Protein AF-A0A6C0JPP8-F1 (afdb_monomer)

Mean predicted aligned error: 4.93 Å

Solvent-accessible surface area (backbone atoms only — not comparable to full-atom values): 7998 Å² total; per-residue (Å²): 144,89,70,70,62,71,54,50,35,52,50,48,32,53,46,67,64,41,48,58,80,72,45,67,68,82,87,65,92,46,64,72,55,42,54,50,51,46,54,52,45,51,52,52,47,50,53,52,49,54,51,61,73,63,51,39,78,48,69,90,47,45,71,61,54,51,53,49,19,62,74,48,73,36,46,66,48,43,58,71,20,70,42,26,32,29,74,26,74,97,39,56,31,64,38,89,74,62,81,50,71,39,41,57,44,45,44,42,57,53,52,54,50,48,53,46,39,53,53,42,48,48,56,47,52,52,50,49,50,54,52,52,52,53,53,51,51,52,57,60,74,75,108

Foldseek 3Di:
DPPPPLVLLVLVLVCQQCVCVQQVDDADLDPVVLVVNLVSLVV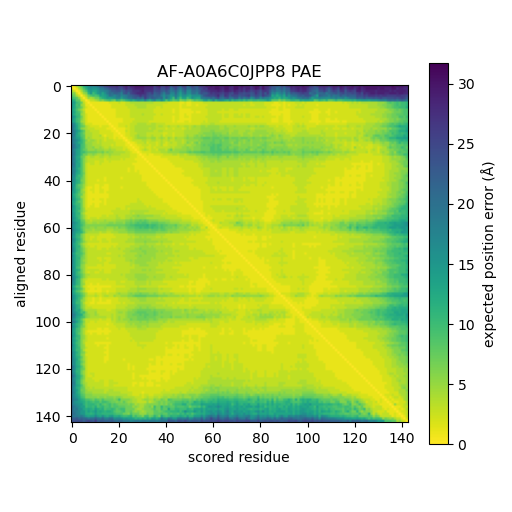VLVSLVVQLVQWDAPVVCCVVVCVVCVVLVNNVLCVVLNNTKGFSDPGWHAGPNRPDIDRIGRSSVSVVSNVSSVVRSVVSVVSSVVSVVVVVVVVVVVD

Sequence (143 aa):
MYQLGFDLQNDASKIFNDKDKYINIPISDSISQLEYDLKFLNKVYNILFDIYMDLIYYGKHKSYYDNFAVTYNETELLIDSGYVLFDLDDLYVSTIDGKAKRNWLYDSEIISMKDSVVKQKNKIKDRINEINVKVGISIALLR

Secondary structure (DSSP, 8-state):
---SHHHHHHHHHHHHHSHHHHH-----S-HHHHHHHHHHHHHHHHHHHHHHHT-EE-TTSHHHHHHHHHHTT-HHHHHHTTTEEEE-TT--EE-TTSS-EESEEEHHHHHHHHHHHHHHHHHHHHHHHHHHHHHHHHHHHT-

pLDDT: mean 92.07, std 11.37, range [32.38, 98.06]

Organism: NCBI:txid1070528

Nearest PDB structures (foldseek):
  3t6g-assembly2_D  TM=2.868E-01  e=1.551E+00  Homo sapiens
  8ccr-assembly1_A  TM=2.872E-01  e=7.686E+00  Escherichia coli

Structure (mmCIF, N/CA/C/O backbone):
data_AF-A0A6C0JPP8-F1
#
_entry.id   AF-A0A6C0JPP8-F1
#
loop_
_atom_site.group_PDB
_atom_site.id
_atom_site.type_symbol
_atom_site.label_atom_id
_atom_site.label_alt_id
_atom_site.label_comp_id
_atom_site.label_asym_id
_atom_site.label_entity_id
_atom_site.label_seq_id
_atom_site.pdbx_PDB_ins_code
_atom_site.Cartn_x
_atom_site.Cartn_y
_atom_site.Cartn_z
_atom_site.occupancy
_atom_site.B_iso_or_equiv
_atom_site.auth_seq_id
_atom_site.auth_comp_id
_atom_site.auth_asym_id
_atom_site.auth_atom_id
_atom_site.pdbx_PDB_model_num
ATOM 1 N N . MET A 1 1 ? 14.212 24.449 4.849 1.00 40.75 1 MET A N 1
ATOM 2 C CA . MET A 1 1 ? 13.283 24.231 3.721 1.00 40.75 1 MET A CA 1
ATOM 3 C C . MET A 1 1 ? 14.032 23.419 2.669 1.00 40.75 1 MET A C 1
ATOM 5 O O . MET A 1 1 ? 14.715 24.030 1.874 1.00 40.75 1 MET A O 1
ATOM 9 N N . TYR A 1 2 ? 14.036 22.084 2.816 1.00 32.38 2 TYR A N 1
ATOM 10 C CA . TYR A 1 2 ? 14.477 21.007 1.889 1.00 32.38 2 TYR A CA 1
ATOM 11 C C . TYR A 1 2 ? 14.456 19.685 2.693 1.00 32.38 2 TYR A C 1
ATOM 13 O O . TYR A 1 2 ? 15.488 19.076 2.945 1.00 32.38 2 TYR A O 1
ATOM 21 N N . GLN A 1 3 ? 13.295 19.314 3.243 1.00 36.53 3 GLN A N 1
ATOM 22 C CA . GLN A 1 3 ? 13.189 18.141 4.132 1.00 36.53 3 GLN A CA 1
ATOM 23 C C . GLN A 1 3 ? 11.906 17.323 3.913 1.00 36.53 3 GLN A C 1
ATOM 25 O O . GLN A 1 3 ? 11.648 16.403 4.663 1.00 36.53 3 GLN A O 1
ATOM 30 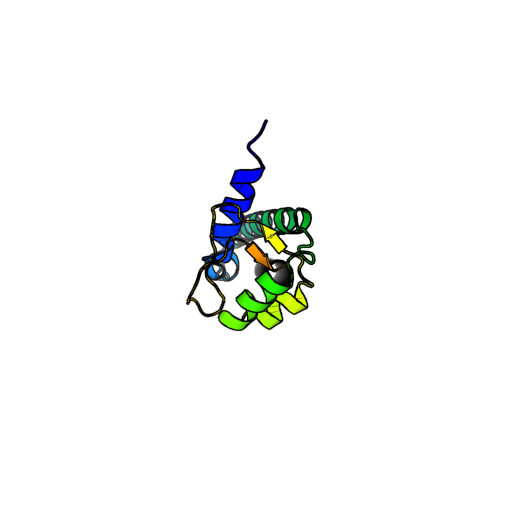N N . LEU A 1 4 ? 11.108 17.655 2.890 1.00 45.34 4 LEU A N 1
ATOM 31 C CA . LEU A 1 4 ? 9.860 16.947 2.568 1.00 45.34 4 LEU A CA 1
ATOM 32 C C . LEU A 1 4 ? 10.067 15.778 1.589 1.00 45.34 4 LEU A C 1
ATOM 34 O O . LEU A 1 4 ? 9.325 14.812 1.672 1.00 45.34 4 LEU A O 1
ATOM 38 N N . GLY A 1 5 ? 11.080 15.847 0.712 1.00 46.91 5 GLY A N 1
ATOM 39 C CA . GLY A 1 5 ? 11.391 14.781 -0.252 1.00 46.91 5 GLY A CA 1
ATOM 40 C C . GLY A 1 5 ? 11.856 13.508 0.452 1.00 46.91 5 GLY A C 1
ATOM 41 O O . GLY A 1 5 ? 11.096 12.563 0.547 1.00 46.91 5 GLY A O 1
ATOM 42 N N . PHE A 1 6 ? 13.039 13.527 1.077 1.00 58.84 6 PHE A N 1
ATOM 43 C CA . PHE A 1 6 ? 13.656 12.342 1.700 1.00 58.84 6 PHE A CA 1
ATOM 44 C C . PHE A 1 6 ? 12.737 11.543 2.648 1.00 58.84 6 PHE A C 1
ATOM 46 O O . PHE A 1 6 ? 12.860 10.321 2.743 1.00 58.84 6 PHE A O 1
ATOM 53 N N . ASP A 1 7 ? 11.805 12.207 3.334 1.00 84.38 7 ASP A N 1
ATOM 54 C CA . ASP A 1 7 ? 10.847 11.537 4.214 1.00 84.38 7 ASP A CA 1
ATOM 55 C C . ASP A 1 7 ? 9.814 10.706 3.427 1.00 84.38 7 ASP A C 1
ATOM 57 O O . ASP A 1 7 ? 9.481 9.599 3.855 1.00 84.38 7 ASP A O 1
ATOM 61 N N . LEU A 1 8 ? 9.370 11.171 2.251 1.00 93.62 8 LEU A N 1
ATOM 62 C CA . LEU A 1 8 ? 8.374 10.486 1.426 1.00 93.62 8 LEU A CA 1
ATOM 63 C C . LEU A 1 8 ? 8.939 9.223 0.768 1.00 93.62 8 LEU A C 1
ATOM 65 O O . LEU A 1 8 ? 8.335 8.159 0.906 1.00 93.62 8 LEU A O 1
ATOM 69 N N . GLN A 1 9 ? 10.110 9.290 0.119 1.00 95.50 9 GLN A N 1
ATOM 70 C CA . GLN A 1 9 ? 10.749 8.094 -0.458 1.00 95.50 9 GLN A CA 1
ATOM 71 C C . GLN A 1 9 ? 11.099 7.059 0.625 1.00 95.50 9 GLN A C 1
ATOM 73 O O . GLN A 1 9 ? 10.932 5.853 0.419 1.00 95.50 9 GLN A O 1
ATOM 78 N N . ASN A 1 10 ? 11.532 7.508 1.809 1.00 94.94 10 ASN A N 1
ATOM 79 C CA . ASN A 1 10 ? 11.825 6.631 2.945 1.00 94.94 10 ASN A CA 1
ATOM 80 C C . ASN A 1 10 ? 10.574 5.928 3.475 1.00 94.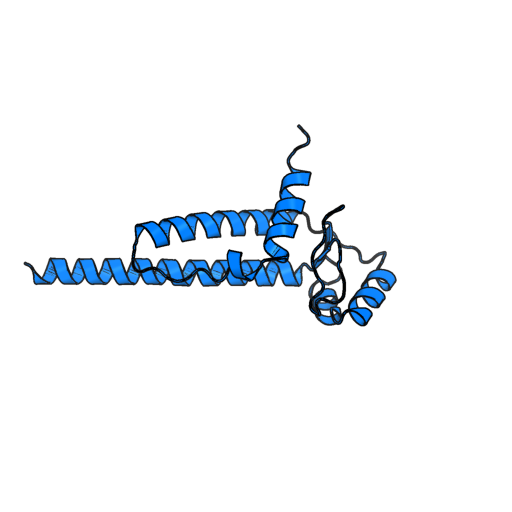94 10 ASN A C 1
ATOM 82 O O . ASN A 1 10 ? 10.591 4.717 3.711 1.00 94.94 10 ASN A O 1
ATOM 86 N N . ASP A 1 11 ? 9.478 6.662 3.651 1.00 94.75 11 ASP A N 1
ATOM 87 C CA . ASP A 1 11 ? 8.218 6.076 4.094 1.00 94.75 11 ASP A CA 1
ATOM 88 C C . ASP A 1 11 ? 7.619 5.150 3.027 1.00 94.75 11 ASP A C 1
ATOM 90 O O . ASP A 1 11 ? 7.171 4.051 3.367 1.00 94.75 11 ASP A O 1
ATOM 94 N N . ALA A 1 12 ? 7.716 5.510 1.744 1.00 96.00 12 ALA A N 1
ATOM 95 C CA . ALA A 1 12 ? 7.346 4.646 0.627 1.00 96.00 12 ALA A CA 1
ATOM 96 C C . ALA A 1 12 ? 8.139 3.329 0.652 1.00 96.00 12 ALA A C 1
ATOM 98 O O . ALA A 1 12 ? 7.551 2.248 0.680 1.00 96.00 12 ALA A O 1
ATOM 99 N N . SER A 1 13 ? 9.472 3.389 0.732 1.00 95.81 13 SER A N 1
ATOM 100 C CA . SER A 1 13 ? 10.314 2.187 0.764 1.00 95.81 13 SER A CA 1
ATOM 101 C C . SER A 1 13 ? 9.979 1.277 1.951 1.00 95.81 13 SER A C 1
ATOM 103 O O . SER A 1 13 ? 9.886 0.059 1.783 1.00 95.81 13 SER A O 1
ATOM 105 N N . LYS A 1 14 ? 9.730 1.835 3.144 1.00 94.50 14 LYS A N 1
ATOM 106 C CA . LYS A 1 14 ? 9.322 1.038 4.315 1.00 94.50 14 LYS A CA 1
ATOM 107 C C . LYS A 1 14 ? 7.973 0.362 4.106 1.00 94.50 14 LYS A C 1
ATOM 109 O O . LYS A 1 14 ? 7.846 -0.826 4.388 1.00 94.50 14 LYS A O 1
ATOM 114 N N . ILE A 1 15 ? 6.982 1.108 3.617 1.00 95.25 15 ILE A N 1
ATOM 115 C CA . ILE A 1 15 ? 5.630 0.589 3.393 1.00 95.25 15 ILE A CA 1
ATOM 116 C C . ILE A 1 15 ? 5.659 -0.558 2.380 1.00 95.25 15 ILE A C 1
ATOM 118 O O . ILE A 1 15 ? 5.062 -1.604 2.619 1.00 95.25 15 ILE A O 1
ATOM 122 N N . PHE A 1 16 ? 6.367 -0.389 1.264 1.00 95.62 16 PHE A N 1
ATOM 123 C CA . PHE A 1 16 ? 6.335 -1.352 0.163 1.00 95.62 16 PHE A CA 1
ATOM 124 C C . PHE A 1 16 ? 7.261 -2.558 0.362 1.00 95.62 16 PHE A C 1
ATOM 126 O O . PHE A 1 16 ? 7.029 -3.589 -0.267 1.00 95.62 16 PHE A O 1
ATOM 133 N N . ASN A 1 17 ? 8.248 -2.479 1.261 1.00 94.12 17 ASN A N 1
ATOM 134 C CA . ASN A 1 17 ? 9.032 -3.647 1.681 1.00 94.12 17 ASN A CA 1
ATOM 135 C C . ASN A 1 17 ? 8.345 -4.491 2.768 1.00 94.12 17 ASN A C 1
ATOM 137 O O . ASN A 1 17 ? 8.715 -5.647 2.944 1.00 94.12 17 ASN A O 1
ATOM 141 N N . ASP A 1 18 ? 7.361 -3.944 3.487 1.00 92.12 18 ASP A N 1
ATOM 142 C CA . ASP A 1 18 ? 6.653 -4.641 4.571 1.00 92.12 18 ASP A CA 1
ATOM 143 C C . ASP A 1 18 ? 5.134 -4.414 4.474 1.00 92.12 18 ASP A C 1
ATOM 145 O O . ASP A 1 18 ? 4.474 -4.040 5.442 1.00 92.12 18 ASP A O 1
ATOM 149 N N . LYS A 1 19 ? 4.569 -4.599 3.268 1.00 91.38 19 LYS A N 1
ATOM 150 C CA . LYS A 1 19 ? 3.166 -4.263 2.943 1.00 91.38 19 LYS A CA 1
ATOM 151 C C . LYS A 1 19 ? 2.184 -4.830 3.972 1.00 91.38 19 LYS A C 1
ATOM 153 O O . LYS A 1 19 ? 1.295 -4.112 4.434 1.00 91.38 19 LYS A O 1
ATOM 158 N N . ASP A 1 20 ? 2.390 -6.083 4.380 1.00 89.25 20 ASP A N 1
ATOM 159 C CA . ASP A 1 20 ? 1.533 -6.799 5.326 1.00 89.25 20 ASP A CA 1
ATOM 160 C C . ASP A 1 20 ? 1.417 -6.094 6.676 1.00 89.25 20 ASP A C 1
ATOM 162 O O . ASP A 1 20 ? 0.307 -5.939 7.186 1.00 89.25 20 ASP A O 1
ATOM 166 N N . LYS A 1 21 ? 2.520 -5.587 7.233 1.00 89.19 21 LYS A N 1
ATOM 167 C CA . LYS A 1 21 ? 2.500 -4.851 8.503 1.00 89.19 21 LYS A CA 1
ATOM 168 C C . LYS A 1 21 ? 1.628 -3.596 8.452 1.00 89.19 21 LYS A C 1
ATOM 170 O O . LYS A 1 21 ? 1.074 -3.193 9.474 1.00 89.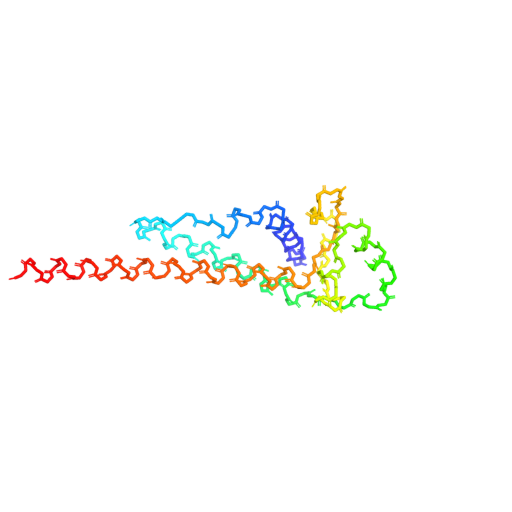19 21 LYS A O 1
ATOM 175 N N . TYR A 1 22 ? 1.511 -2.968 7.283 1.00 88.56 22 TYR A N 1
ATOM 176 C CA . TYR A 1 22 ? 0.775 -1.715 7.116 1.00 88.56 22 TYR A CA 1
ATOM 177 C C . TYR A 1 22 ? -0.700 -1.910 6.732 1.00 88.56 22 TYR A C 1
ATOM 179 O O . TYR A 1 22 ? -1.488 -0.987 6.944 1.00 88.56 22 TYR A O 1
ATOM 187 N N . ILE A 1 23 ? -1.096 -3.080 6.210 1.00 88.94 23 ILE A N 1
ATOM 188 C CA . ILE A 1 23 ? -2.488 -3.357 5.788 1.00 88.94 23 ILE A CA 1
ATOM 189 C C . ILE A 1 23 ? -3.193 -4.436 6.609 1.00 88.94 23 ILE A C 1
ATOM 191 O O . ILE A 1 23 ? -4.397 -4.332 6.842 1.00 88.94 23 ILE A O 1
ATOM 195 N N . ASN A 1 24 ? -2.479 -5.461 7.072 1.00 88.44 24 ASN A N 1
ATOM 196 C CA . ASN A 1 24 ? -3.062 -6.638 7.716 1.00 88.44 24 ASN A CA 1
ATOM 197 C C . ASN A 1 24 ? -3.085 -6.480 9.238 1.00 88.44 24 ASN A C 1
ATOM 199 O O . ASN A 1 24 ? -2.524 -7.278 9.985 1.00 88.44 24 ASN A O 1
ATOM 203 N N . ILE A 1 25 ? -3.766 -5.430 9.700 1.00 89.69 25 ILE A N 1
ATOM 204 C CA . ILE A 1 25 ? -3.926 -5.148 11.129 1.00 89.69 25 ILE A CA 1
ATOM 205 C C . ILE A 1 25 ? -4.985 -6.096 11.723 1.00 89.69 25 ILE A C 1
ATOM 207 O O . ILE A 1 25 ? -6.120 -6.115 11.234 1.00 89.69 25 ILE A O 1
ATOM 211 N N . PRO A 1 26 ? -4.667 -6.881 12.768 1.00 91.69 26 PRO A N 1
ATOM 212 C CA . PRO A 1 26 ? -5.653 -7.716 13.448 1.00 91.69 26 PRO A CA 1
ATOM 213 C C . PRO A 1 26 ? -6.802 -6.884 14.028 1.00 91.69 26 PRO A C 1
ATOM 215 O O . PRO A 1 26 ? -6.581 -5.838 14.633 1.00 91.69 26 PRO A O 1
ATOM 218 N N . ILE A 1 27 ? -8.040 -7.355 13.873 1.00 92.31 27 ILE A N 1
ATOM 219 C CA . ILE A 1 27 ? -9.214 -6.659 14.411 1.00 92.31 27 ILE A CA 1
ATOM 220 C C . ILE A 1 27 ? -9.331 -6.949 15.912 1.00 92.31 27 ILE A C 1
ATOM 222 O O . ILE A 1 27 ? -9.593 -8.081 16.310 1.00 92.31 27 ILE A O 1
ATOM 226 N N . SER A 1 28 ? -9.127 -5.916 16.731 1.00 92.31 28 SER A N 1
ATOM 227 C CA . SER A 1 28 ? -9.251 -5.971 18.192 1.00 92.31 28 SER A CA 1
ATOM 228 C C . SER A 1 28 ? -10.707 -5.865 18.669 1.00 92.31 28 SER A C 1
ATOM 230 O O . SER A 1 28 ? -11.574 -5.340 17.973 1.00 92.31 28 SER A O 1
ATOM 232 N N . ASP A 1 29 ? -10.963 -6.306 19.900 1.00 90.75 29 ASP A N 1
ATOM 233 C CA . ASP A 1 29 ? -12.221 -6.053 20.620 1.00 90.75 29 ASP A CA 1
ATOM 234 C C . ASP A 1 29 ? -12.174 -4.773 21.465 1.00 90.75 29 ASP A C 1
ATOM 236 O O . ASP A 1 29 ? -13.199 -4.302 21.958 1.00 90.75 29 ASP A O 1
ATOM 240 N N . SER A 1 30 ? -10.986 -4.186 21.630 1.00 94.69 30 SER A N 1
ATOM 241 C CA . SER A 1 30 ? -10.812 -2.932 22.354 1.00 94.69 30 SER A CA 1
ATOM 242 C C . SER A 1 30 ? -11.087 -1.738 21.444 1.00 94.69 30 SER A C 1
ATOM 244 O O . SER A 1 30 ? -10.361 -1.520 20.473 1.00 94.69 30 SER A O 1
ATOM 246 N N . ILE A 1 31 ? -12.072 -0.906 21.804 1.00 93.06 31 ILE A N 1
ATOM 247 C CA . ILE A 1 31 ? -12.370 0.347 21.088 1.00 93.06 31 ILE A CA 1
ATOM 248 C C . ILE A 1 31 ? -11.124 1.237 20.999 1.00 93.06 31 ILE A C 1
ATOM 250 O O . ILE A 1 31 ? -10.829 1.756 19.927 1.00 93.06 31 ILE A O 1
ATOM 254 N N . SER A 1 32 ? -10.352 1.371 22.083 1.00 95.19 32 SER A N 1
ATOM 255 C CA . SER A 1 32 ? -9.162 2.232 22.082 1.00 95.19 32 SER A CA 1
ATOM 256 C C . SER A 1 32 ? -8.086 1.746 21.108 1.00 95.19 32 SER A C 1
ATOM 258 O O . SER A 1 32 ? -7.428 2.564 20.466 1.00 95.19 32 SER A O 1
ATOM 260 N N . GLN A 1 33 ? -7.939 0.425 20.951 1.00 96.75 33 GLN A N 1
ATOM 261 C CA . GLN A 1 33 ? -7.018 -0.150 19.971 1.00 96.75 33 GLN A CA 1
ATOM 262 C C . GLN A 1 33 ? -7.525 0.089 18.545 1.00 96.75 33 GLN A C 1
ATOM 264 O O . GLN A 1 33 ? -6.766 0.547 17.699 1.00 96.75 33 GLN A O 1
ATOM 269 N N . LEU A 1 34 ? -8.818 -0.129 18.293 1.00 96.69 34 LEU A N 1
ATOM 270 C CA . LEU A 1 34 ? -9.429 0.116 16.983 1.00 96.69 34 LEU A CA 1
ATOM 271 C C . LEU A 1 34 ? -9.306 1.590 16.552 1.00 96.69 34 LEU A C 1
ATOM 273 O O . LEU A 1 34 ? -9.015 1.885 15.393 1.00 96.69 34 LEU A O 1
ATOM 277 N N . GLU A 1 35 ? -9.478 2.535 17.479 1.00 96.25 35 GLU A N 1
ATOM 278 C CA . GLU A 1 35 ? -9.273 3.965 17.217 1.00 96.25 35 GLU A CA 1
ATOM 279 C C . GLU A 1 35 ? -7.807 4.309 16.921 1.00 96.25 35 GLU A C 1
ATOM 281 O O . GLU A 1 35 ? -7.528 5.143 16.052 1.00 96.25 35 GLU A O 1
ATOM 286 N N . TYR A 1 36 ? -6.867 3.678 17.630 1.00 96.69 36 TYR A N 1
ATOM 287 C CA . TYR A 1 36 ? -5.439 3.811 17.351 1.00 96.69 36 TYR A CA 1
ATOM 288 C C . TYR A 1 36 ? -5.102 3.293 15.947 1.00 96.69 36 TYR A C 1
ATOM 290 O O . TYR A 1 36 ? -4.476 4.008 15.160 1.00 96.69 36 TYR A O 1
ATOM 298 N N . ASP A 1 37 ? -5.592 2.105 15.598 1.00 96.56 37 ASP A N 1
ATOM 299 C CA . ASP A 1 37 ? -5.360 1.4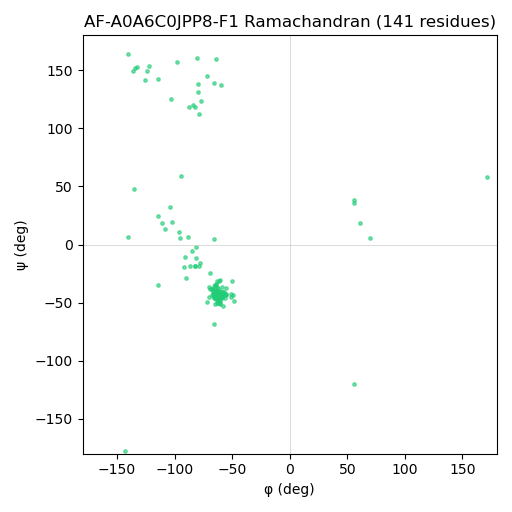72 14.300 1.00 96.56 37 ASP A CA 1
ATOM 300 C C . ASP A 1 37 ? -5.957 2.306 13.152 1.00 96.56 37 ASP A C 1
ATOM 302 O O . ASP A 1 37 ? -5.329 2.474 12.105 1.00 96.56 37 ASP A O 1
ATOM 306 N N . LEU A 1 38 ? -7.126 2.931 13.353 1.00 96.50 38 LEU A N 1
ATOM 307 C CA . LEU A 1 38 ? -7.693 3.879 12.385 1.00 96.50 38 LEU A CA 1
ATOM 308 C C . LEU A 1 38 ? -6.806 5.106 12.170 1.00 96.50 38 LEU A C 1
ATOM 310 O O . LEU A 1 38 ? -6.637 5.544 11.029 1.00 96.50 38 LEU A O 1
ATOM 314 N N . LYS A 1 39 ? -6.243 5.680 13.240 1.00 96.50 39 LYS A N 1
ATOM 315 C CA . LYS A 1 39 ? -5.310 6.814 13.130 1.00 96.50 39 LYS A CA 1
ATOM 316 C C . LYS A 1 39 ? -4.048 6.410 12.372 1.00 96.50 39 LYS A C 1
ATOM 318 O O . LYS A 1 39 ? -3.603 7.160 11.504 1.00 96.50 39 LYS A O 1
ATOM 323 N N . PHE A 1 40 ? -3.519 5.221 12.649 1.00 95.69 40 PHE A N 1
ATOM 324 C CA . PHE A 1 40 ? -2.383 4.667 11.921 1.00 95.69 40 PHE A CA 1
ATOM 325 C C . PHE A 1 40 ? -2.693 4.489 10.426 1.00 95.69 40 PHE A C 1
ATOM 327 O O . PHE A 1 40 ? -1.971 5.030 9.590 1.00 95.69 40 PHE A O 1
ATOM 334 N N . LEU A 1 41 ? -3.808 3.841 10.069 1.00 96.31 41 LEU A N 1
ATOM 335 C CA . LEU A 1 41 ? -4.211 3.662 8.667 1.00 96.31 41 LEU A CA 1
ATOM 336 C C . LEU A 1 41 ? -4.504 4.990 7.956 1.00 96.31 41 LEU A C 1
ATOM 338 O O . LEU A 1 41 ? -4.276 5.103 6.755 1.00 96.31 41 LEU A O 1
ATOM 342 N N . ASN A 1 42 ? -4.994 6.012 8.666 1.00 96.50 42 ASN A N 1
ATOM 343 C CA . ASN A 1 42 ? -5.126 7.359 8.105 1.00 96.50 42 ASN A CA 1
ATOM 344 C C . ASN A 1 42 ? -3.760 7.965 7.759 1.00 96.50 42 ASN A C 1
ATOM 346 O O . ASN A 1 42 ? -3.628 8.564 6.697 1.00 96.50 42 ASN A O 1
ATOM 350 N N . LYS A 1 43 ? -2.742 7.777 8.610 1.00 95.19 43 LYS A N 1
ATOM 351 C CA . LYS A 1 43 ? -1.376 8.224 8.307 1.00 95.19 43 LYS A CA 1
ATOM 352 C C . LYS A 1 43 ? -0.830 7.520 7.063 1.00 95.19 43 LYS A C 1
ATOM 354 O O . LYS A 1 43 ? -0.334 8.192 6.167 1.00 95.19 43 LYS A O 1
ATOM 359 N N . VAL A 1 44 ? -0.966 6.194 6.988 1.00 96.12 44 VAL A N 1
ATOM 360 C CA . VAL A 1 44 ? -0.530 5.409 5.818 1.00 96.12 44 VAL A CA 1
ATOM 361 C C . VAL A 1 44 ? -1.259 5.864 4.553 1.00 96.12 44 VAL A C 1
ATOM 363 O O . VAL A 1 44 ? -0.624 6.081 3.529 1.00 96.12 44 VAL A O 1
ATOM 366 N N . TYR A 1 45 ? -2.576 6.070 4.625 1.00 96.38 45 TYR A N 1
ATOM 367 C CA . TYR A 1 45 ? -3.366 6.562 3.496 1.00 96.38 45 TYR A CA 1
ATOM 368 C C . TYR A 1 45 ? -2.877 7.923 2.987 1.00 96.38 45 TYR A C 1
ATOM 370 O O . TYR A 1 45 ? -2.791 8.116 1.779 1.00 96.38 45 TYR A O 1
ATOM 378 N N . ASN A 1 46 ? -2.548 8.852 3.889 1.00 96.06 46 ASN A N 1
ATOM 379 C CA . ASN A 1 46 ? -2.037 10.166 3.502 1.00 96.06 46 ASN A CA 1
ATOM 380 C C . ASN A 1 46 ? -0.667 10.059 2.821 1.00 96.06 46 ASN A C 1
ATOM 382 O O . ASN A 1 46 ? -0.475 10.676 1.787 1.00 96.06 46 ASN A O 1
ATOM 386 N N . ILE A 1 47 ? 0.228 9.202 3.323 1.00 96.00 47 ILE A N 1
ATOM 387 C CA . ILE A 1 47 ? 1.517 8.938 2.664 1.00 96.00 47 ILE A CA 1
ATOM 388 C C . ILE A 1 47 ? 1.297 8.388 1.247 1.00 96.00 47 ILE A C 1
ATOM 390 O O . ILE A 1 47 ? 1.920 8.853 0.303 1.00 96.00 47 ILE A O 1
ATOM 394 N N . LEU A 1 48 ? 0.380 7.430 1.072 1.00 97.00 48 LEU A N 1
ATOM 395 C CA . LEU A 1 48 ? 0.048 6.890 -0.254 1.00 97.00 48 LEU A CA 1
ATOM 396 C C . LEU A 1 48 ? -0.567 7.944 -1.179 1.00 97.00 48 LEU A C 1
ATOM 398 O O . LEU A 1 48 ? -0.344 7.902 -2.385 1.00 97.00 48 LEU A O 1
ATOM 402 N N . PHE A 1 49 ? -1.346 8.874 -0.626 1.00 96.19 49 PHE A N 1
ATOM 403 C CA . PHE A 1 49 ? -1.876 10.004 -1.377 1.00 96.19 49 PHE A CA 1
ATOM 404 C C . PHE A 1 49 ? -0.752 10.937 -1.838 1.00 96.19 49 PHE A C 1
ATOM 406 O O . PHE A 1 49 ? -0.725 11.292 -3.010 1.00 96.19 49 PHE A O 1
ATOM 413 N N . ASP A 1 50 ? 0.194 11.264 -0.960 1.00 96.12 50 ASP A N 1
ATOM 414 C CA . ASP A 1 50 ? 1.341 12.111 -1.294 1.00 96.12 50 ASP A CA 1
ATOM 415 C C . ASP A 1 50 ? 2.230 11.445 -2.363 1.00 96.12 50 ASP A C 1
ATOM 417 O O . ASP A 1 50 ? 2.558 12.078 -3.362 1.00 96.12 50 ASP A O 1
ATOM 421 N N . ILE A 1 51 ? 2.508 10.138 -2.238 1.00 96.50 51 ILE A N 1
ATOM 422 C CA . ILE A 1 51 ? 3.204 9.342 -3.272 1.00 96.50 51 ILE A CA 1
ATOM 423 C C . ILE A 1 51 ? 2.469 9.428 -4.617 1.00 96.50 51 ILE A C 1
ATOM 425 O O . ILE A 1 51 ? 3.092 9.624 -5.656 1.00 96.50 51 ILE A O 1
ATOM 429 N N . TYR A 1 52 ? 1.142 9.276 -4.606 1.00 95.88 52 TYR A N 1
ATOM 430 C CA . TYR A 1 52 ? 0.326 9.315 -5.820 1.00 95.88 52 TYR A CA 1
ATOM 431 C C . TYR A 1 52 ? 0.358 10.693 -6.502 1.00 95.88 52 TYR A C 1
ATOM 433 O O . TYR A 1 52 ? 0.336 10.778 -7.728 1.00 95.88 52 TYR A O 1
ATOM 441 N N . MET A 1 53 ? 0.425 11.776 -5.724 1.00 95.19 53 MET A N 1
ATOM 442 C CA . MET A 1 53 ? 0.531 13.138 -6.259 1.00 95.19 53 MET A CA 1
ATOM 443 C C . MET A 1 53 ? 1.888 13.421 -6.922 1.00 95.19 53 MET A C 1
ATOM 445 O O . MET A 1 53 ? 1.946 14.266 -7.816 1.00 95.19 53 MET A O 1
ATOM 449 N N . ASP A 1 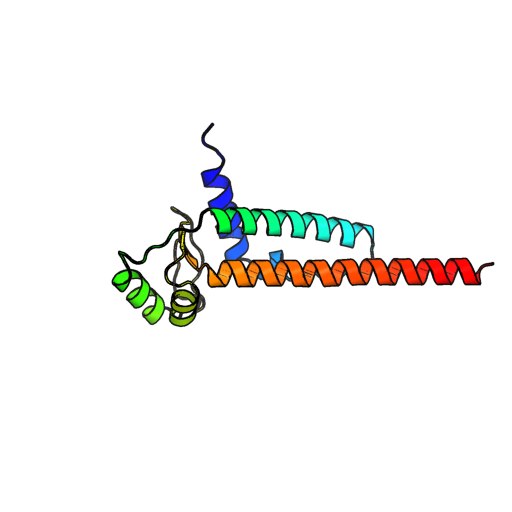54 ? 2.933 12.688 -6.536 1.00 96.31 54 ASP A N 1
ATOM 450 C CA . ASP A 1 54 ? 4.305 12.829 -7.041 1.00 96.31 54 ASP A CA 1
ATOM 451 C C . ASP A 1 54 ? 4.645 11.839 -8.177 1.00 96.31 54 ASP A C 1
ATOM 453 O O . ASP A 1 54 ? 5.801 11.705 -8.583 1.00 96.31 54 ASP A O 1
ATOM 457 N N . LEU A 1 55 ? 3.646 11.141 -8.723 1.00 96.38 55 LEU A N 1
ATOM 458 C CA . LEU A 1 55 ? 3.827 10.214 -9.838 1.00 96.38 55 LEU A CA 1
ATOM 459 C C . LEU A 1 55 ? 4.246 10.914 -11.139 1.00 96.38 55 LEU A C 1
ATOM 461 O O . LEU A 1 55 ? 3.697 11.946 -11.533 1.00 96.38 55 LEU A O 1
ATOM 465 N N . ILE A 1 56 ? 5.180 10.296 -11.868 1.00 96.31 56 ILE A N 1
ATOM 466 C CA . ILE A 1 56 ? 5.737 10.827 -13.118 1.00 96.31 56 ILE A CA 1
ATOM 467 C C . ILE A 1 56 ? 5.601 9.792 -14.238 1.00 96.31 56 ILE A C 1
ATOM 469 O O . ILE A 1 56 ? 5.791 8.594 -14.047 1.00 96.31 56 ILE A O 1
ATOM 473 N N . TYR A 1 57 ? 5.298 10.255 -15.452 1.00 96.00 57 TYR A N 1
ATOM 474 C CA . TYR A 1 57 ? 5.275 9.409 -16.645 1.00 96.00 57 TYR A CA 1
ATOM 475 C C . TYR A 1 57 ? 6.681 9.217 -17.238 1.00 96.00 57 TYR A C 1
ATOM 477 O O . TYR A 1 57 ? 7.291 10.159 -17.748 1.00 96.00 57 TYR A O 1
ATOM 485 N N . TYR A 1 58 ? 7.153 7.970 -17.273 1.00 93.00 58 TYR A N 1
ATOM 486 C CA . TYR A 1 58 ? 8.486 7.583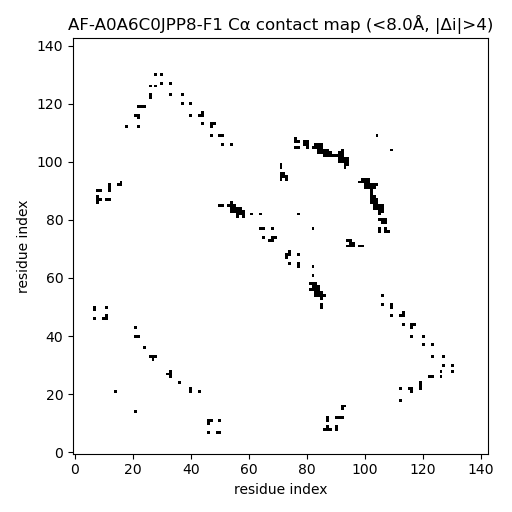 -17.753 1.00 93.00 58 TYR A CA 1
ATOM 487 C C . TYR A 1 58 ? 8.496 6.971 -19.161 1.00 93.00 58 TYR A C 1
ATOM 489 O O . TYR A 1 58 ? 9.471 6.347 -19.587 1.00 93.00 58 TYR A O 1
ATOM 497 N N . GLY A 1 59 ? 7.453 7.194 -19.962 1.00 89.25 59 GLY A N 1
ATOM 498 C CA . GLY A 1 59 ? 7.340 6.591 -21.294 1.00 89.25 59 GLY A CA 1
ATOM 499 C C . GLY A 1 59 ? 8.367 7.041 -22.345 1.00 89.25 59 GLY A C 1
ATOM 500 O O . GLY A 1 59 ? 8.269 6.622 -23.493 1.00 89.25 59 GLY A O 1
ATOM 501 N N . LYS A 1 60 ? 9.357 7.873 -22.004 1.00 91.62 60 LYS A N 1
ATOM 502 C CA . LYS A 1 60 ? 10.548 8.097 -22.850 1.00 91.62 60 LYS A CA 1
ATOM 503 C C . LYS A 1 60 ? 11.583 6.974 -22.721 1.00 91.62 60 LYS A C 1
ATOM 505 O O . LYS A 1 60 ? 12.409 6.805 -23.609 1.00 91.62 60 LYS A O 1
ATOM 510 N N . HIS A 1 61 ? 11.506 6.186 -21.651 1.00 92.19 61 HIS A N 1
ATOM 511 C CA . HIS A 1 61 ? 12.438 5.109 -21.325 1.00 92.19 61 HIS A CA 1
ATOM 512 C C . HIS A 1 61 ? 11.766 3.727 -21.377 1.00 92.19 61 HIS A C 1
ATOM 514 O O . HIS A 1 61 ? 12.242 2.798 -20.733 1.00 92.19 61 HIS A O 1
ATOM 520 N N . LYS A 1 62 ? 10.673 3.565 -22.146 1.00 92.75 62 LYS A N 1
ATOM 521 C CA . LYS A 1 62 ? 9.858 2.329 -22.167 1.00 92.75 62 LYS A CA 1
ATOM 522 C C . LYS A 1 62 ? 10.687 1.063 -22.311 1.00 92.75 62 LYS A C 1
ATOM 524 O O . LYS A 1 62 ? 10.561 0.188 -21.477 1.00 92.75 62 LYS A O 1
ATOM 529 N N . SER A 1 63 ? 11.611 1.029 -23.273 1.00 95.94 63 SER A N 1
ATOM 530 C CA . SER A 1 63 ? 12.469 -0.139 -23.517 1.00 95.94 63 SER A CA 1
ATOM 531 C C . SER A 1 63 ? 13.248 -0.591 -22.271 1.00 95.94 63 SER A C 1
ATOM 533 O O . SER A 1 63 ? 13.377 -1.787 -22.029 1.00 95.94 63 SER A O 1
ATOM 535 N N . TYR A 1 64 ? 13.727 0.342 -21.440 1.00 95.88 64 TYR A N 1
ATOM 536 C CA . TYR A 1 64 ? 14.390 -0.004 -20.180 1.00 95.88 64 TYR A CA 1
ATOM 537 C C . TYR A 1 64 ? 13.416 -0.686 -19.209 1.00 95.88 64 TYR A C 1
ATOM 539 O O . TYR A 1 64 ? 13.701 -1.780 -18.720 1.00 95.88 64 TYR A O 1
ATOM 547 N N . TYR A 1 65 ? 12.252 -0.072 -18.984 1.00 96.31 65 TYR A N 1
ATOM 548 C CA . TYR A 1 65 ? 11.241 -0.598 -18.067 1.00 96.31 65 TYR A CA 1
ATOM 549 C C . TYR A 1 65 ? 10.612 -1.900 -18.567 1.00 96.31 65 TYR A C 1
ATOM 551 O O . TYR A 1 65 ? 10.420 -2.810 -17.772 1.00 96.31 65 TYR A O 1
ATOM 559 N N . ASP A 1 66 ? 10.369 -2.035 -19.870 1.00 97.38 66 ASP A N 1
ATOM 560 C CA . ASP A 1 66 ? 9.840 -3.251 -20.492 1.00 97.38 66 ASP A CA 1
ATOM 561 C C . ASP A 1 66 ? 10.798 -4.426 -20.270 1.00 97.38 66 ASP A C 1
ATOM 563 O O . ASP A 1 66 ? 10.387 -5.486 -19.800 1.00 97.38 66 ASP A O 1
ATOM 567 N N . ASN A 1 67 ? 12.094 -4.228 -20.542 1.00 97.31 67 ASN A N 1
ATOM 568 C CA . ASN A 1 67 ? 13.108 -5.262 -20.336 1.00 97.31 67 ASN A CA 1
ATOM 569 C C . ASN A 1 67 ? 13.219 -5.661 -18.860 1.00 97.31 67 ASN A C 1
ATOM 571 O O . ASN A 1 67 ? 13.298 -6.852 -18.550 1.00 97.31 67 ASN A O 1
ATOM 575 N N . PHE A 1 68 ? 13.202 -4.684 -17.946 1.00 96.94 68 PHE A N 1
ATOM 576 C CA . PHE A 1 68 ? 13.217 -4.958 -16.510 1.00 96.94 68 PHE A CA 1
ATOM 577 C C . PHE A 1 68 ? 11.975 -5.751 -16.086 1.00 96.94 68 PHE A C 1
ATOM 579 O O . PHE A 1 68 ? 12.092 -6.806 -15.464 1.00 96.94 68 PHE A O 1
ATOM 586 N N . ALA A 1 69 ? 10.791 -5.285 -16.479 1.00 96.06 69 ALA A N 1
ATOM 587 C CA . ALA A 1 69 ? 9.521 -5.883 -16.103 1.00 96.06 69 ALA A CA 1
ATOM 588 C C . ALA A 1 69 ? 9.375 -7.314 -16.640 1.00 96.06 69 ALA A C 1
ATOM 590 O O . ALA A 1 69 ? 8.936 -8.195 -15.907 1.00 96.06 69 ALA A O 1
ATOM 591 N N . VAL A 1 70 ? 9.812 -7.587 -17.874 1.00 96.88 70 VAL A N 1
ATOM 592 C CA . VAL A 1 70 ? 9.857 -8.955 -18.422 1.00 96.88 70 VAL A CA 1
ATOM 593 C C . VAL A 1 70 ? 10.825 -9.840 -17.634 1.00 96.88 70 VAL A C 1
ATOM 595 O O . VAL A 1 70 ? 10.510 -10.990 -17.345 1.00 96.88 70 VAL A O 1
ATOM 598 N N . THR A 1 71 ? 11.990 -9.310 -17.253 1.00 96.81 71 THR A N 1
ATOM 599 C CA . THR A 1 71 ? 13.019 -10.078 -16.531 1.00 96.81 71 THR A CA 1
ATOM 600 C C . THR A 1 71 ? 12.551 -10.515 -15.140 1.00 96.81 71 THR A C 1
ATOM 602 O O . THR A 1 71 ? 12.864 -11.626 -14.711 1.00 96.81 71 THR A O 1
ATOM 605 N N . TYR A 1 72 ? 11.792 -9.663 -14.446 1.00 96.56 72 TYR A N 1
ATOM 606 C CA . TYR A 1 72 ? 11.382 -9.877 -13.052 1.00 96.56 72 TYR A CA 1
ATOM 607 C C . TYR A 1 72 ? 9.881 -10.146 -12.872 1.00 96.56 72 TYR A C 1
ATOM 609 O O . TYR A 1 72 ? 9.364 -10.048 -11.760 1.00 96.56 72 TYR A O 1
ATOM 617 N N . ASN A 1 73 ? 9.184 -10.525 -13.951 1.00 95.44 73 ASN A N 1
ATOM 618 C CA . ASN A 1 73 ? 7.747 -10.832 -13.967 1.00 95.44 73 ASN A CA 1
ATOM 619 C C . ASN A 1 73 ? 6.851 -9.690 -13.442 1.00 95.44 73 ASN A C 1
ATOM 621 O O . ASN A 1 73 ? 5.849 -9.931 -12.775 1.00 95.44 73 ASN A O 1
ATOM 625 N N . GLU A 1 74 ? 7.196 -8.444 -13.760 1.00 96.88 74 GLU A N 1
ATOM 626 C CA . GLU A 1 74 ? 6.434 -7.240 -13.401 1.00 96.88 74 GLU A CA 1
ATOM 627 C C . GLU A 1 74 ? 5.738 -6.595 -14.617 1.00 96.88 74 GLU A C 1
ATOM 629 O O . GLU A 1 74 ? 5.279 -5.457 -14.542 1.00 96.88 74 GLU A O 1
ATOM 634 N N . THR A 1 75 ? 5.658 -7.294 -15.758 1.00 96.81 75 THR A N 1
ATOM 635 C CA . THR A 1 75 ? 5.073 -6.760 -17.005 1.00 96.81 75 THR A CA 1
ATOM 636 C C . THR A 1 75 ? 3.639 -6.271 -16.821 1.00 96.81 75 THR A C 1
ATOM 638 O O . THR A 1 75 ? 3.303 -5.198 -17.312 1.00 96.81 75 THR A O 1
ATOM 641 N N . GLU A 1 76 ? 2.807 -7.016 -16.091 1.00 96.56 76 GLU A N 1
ATOM 642 C CA . GLU A 1 76 ? 1.420 -6.624 -15.812 1.00 96.56 76 GLU A CA 1
ATOM 643 C C . GLU A 1 76 ? 1.361 -5.339 -14.974 1.00 96.56 76 GLU A C 1
ATOM 645 O O . GLU A 1 76 ? 0.679 -4.396 -15.362 1.00 96.56 76 GLU A O 1
ATOM 650 N N . LEU A 1 77 ? 2.183 -5.226 -13.920 1.00 96.12 77 LEU A N 1
ATOM 651 C CA . LEU A 1 77 ? 2.265 -4.001 -13.117 1.00 96.12 77 LEU A CA 1
ATOM 652 C C . LEU A 1 77 ? 2.641 -2.778 -13.958 1.00 96.12 77 LEU A C 1
ATOM 654 O O . LEU A 1 77 ? 2.051 -1.707 -13.788 1.00 96.12 77 LEU A O 1
ATOM 658 N N . LEU A 1 78 ? 3.618 -2.929 -14.858 1.00 96.88 78 LEU A N 1
ATOM 659 C CA . LEU A 1 78 ? 4.072 -1.848 -15.727 1.00 96.88 78 LEU A CA 1
ATOM 660 C C . LEU A 1 78 ? 2.990 -1.425 -16.730 1.00 96.88 78 LEU A C 1
ATOM 662 O O . LEU A 1 78 ? 2.801 -0.224 -16.945 1.00 96.88 78 LEU A O 1
ATOM 666 N N . ILE A 1 79 ? 2.291 -2.397 -17.329 1.00 95.75 79 ILE A N 1
ATOM 667 C CA . ILE A 1 79 ? 1.194 -2.154 -18.275 1.00 95.75 79 ILE A CA 1
ATOM 668 C C . ILE A 1 79 ? 0.044 -1.436 -17.573 1.00 95.75 79 ILE A C 1
ATOM 670 O O . ILE A 1 79 ? -0.388 -0.390 -18.058 1.00 95.75 79 ILE A O 1
ATOM 674 N N . ASP A 1 80 ? -0.392 -1.944 -16.421 1.00 97.44 80 ASP A N 1
ATOM 675 C CA . ASP A 1 80 ? -1.493 -1.368 -15.642 1.00 97.44 80 ASP A CA 1
ATOM 676 C C . ASP A 1 80 ? -1.180 0.055 -15.176 1.00 97.44 80 ASP A C 1
ATOM 678 O O . ASP A 1 80 ? -2.070 0.897 -15.088 1.00 97.44 80 ASP A O 1
ATOM 682 N N . SER A 1 81 ? 0.098 0.345 -14.932 1.00 96.38 81 SER A N 1
ATOM 683 C CA . SER A 1 81 ? 0.564 1.684 -14.562 1.00 96.38 81 SER A CA 1
ATOM 684 C C . SER A 1 81 ? 0.742 2.627 -15.746 1.00 96.38 81 SER A C 1
ATOM 686 O O . SER A 1 81 ? 1.013 3.807 -15.551 1.00 96.38 81 SER A O 1
ATOM 688 N N . GLY A 1 82 ? 0.704 2.140 -16.989 1.00 96.56 82 GLY A N 1
ATOM 689 C CA . GLY A 1 82 ? 0.933 2.978 -18.165 1.00 96.56 82 GLY A CA 1
ATOM 690 C C . GLY A 1 82 ? 2.273 3.727 -18.140 1.00 96.56 82 GLY A C 1
ATOM 691 O O . GLY A 1 82 ? 2.344 4.856 -18.622 1.00 96.56 82 GLY A O 1
ATOM 692 N N . TYR A 1 83 ? 3.335 3.120 -17.596 1.00 96.38 83 TYR A N 1
ATOM 693 C CA . TYR A 1 83 ? 4.649 3.754 -17.360 1.00 96.38 83 TYR A CA 1
ATOM 694 C C . TYR A 1 83 ? 4.630 4.958 -16.401 1.00 96.38 83 TYR A C 1
ATOM 696 O O . TYR A 1 83 ? 5.559 5.770 -16.419 1.00 96.38 83 TYR A O 1
ATOM 704 N N . VAL A 1 84 ? 3.587 5.104 -15.586 1.00 97.62 84 VAL A N 1
ATOM 705 C CA . VAL A 1 84 ? 3.520 6.088 -14.505 1.00 97.62 84 VAL A CA 1
ATOM 706 C C . VAL A 1 84 ? 4.132 5.470 -13.251 1.00 97.62 84 VAL A C 1
ATOM 708 O O . VAL A 1 84 ? 3.676 4.430 -12.778 1.00 97.62 84 VAL A O 1
ATOM 711 N N . LEU A 1 85 ? 5.208 6.080 -12.757 1.00 97.62 85 LEU A N 1
ATOM 712 C CA . LEU A 1 85 ? 6.044 5.533 -11.692 1.00 97.62 85 LEU A CA 1
ATOM 713 C C . LEU A 1 85 ? 6.361 6.610 -10.652 1.00 97.62 85 LEU A C 1
ATOM 715 O O . LEU A 1 85 ? 6.446 7.796 -10.978 1.00 97.62 85 LEU A O 1
ATOM 719 N N . PHE A 1 86 ? 6.586 6.180 -9.415 1.00 97.62 86 PHE A N 1
ATOM 720 C CA . PHE A 1 86 ? 7.146 7.013 -8.351 1.00 97.62 86 PHE A CA 1
ATOM 721 C C . PHE A 1 86 ? 8.615 6.644 -8.152 1.00 97.62 86 PHE A C 1
ATOM 723 O O . PHE A 1 86 ? 8.912 5.469 -7.941 1.00 97.62 86 PHE A O 1
ATOM 730 N N . ASP A 1 87 ? 9.515 7.621 -8.224 1.00 96.06 87 ASP A N 1
ATOM 731 C CA . ASP A 1 87 ? 10.953 7.421 -8.017 1.00 96.06 87 ASP A CA 1
ATOM 732 C C . ASP A 1 87 ? 11.280 7.353 -6.516 1.00 96.06 87 ASP A C 1
ATOM 734 O O . ASP A 1 87 ? 10.824 8.187 -5.729 1.00 96.06 87 ASP A O 1
ATOM 738 N N . LEU A 1 88 ? 12.045 6.338 -6.113 1.00 95.94 88 LEU A N 1
ATOM 739 C CA . LEU A 1 88 ? 12.508 6.129 -4.739 1.00 95.94 88 LEU A CA 1
ATOM 740 C C . LEU A 1 88 ? 13.915 6.696 -4.499 1.00 95.94 88 LEU A C 1
ATOM 742 O O . LEU A 1 88 ? 14.464 6.493 -3.414 1.00 95.94 88 LEU A O 1
ATOM 746 N N . ASP A 1 89 ? 14.502 7.389 -5.475 1.00 92.81 89 ASP A N 1
ATOM 747 C CA . ASP A 1 89 ? 15.878 7.881 -5.440 1.00 92.81 89 ASP A CA 1
ATOM 748 C C . ASP A 1 89 ? 16.874 6.723 -5.189 1.00 92.81 89 ASP A C 1
ATOM 750 O O . ASP A 1 89 ? 16.931 5.755 -5.952 1.00 92.81 89 ASP A O 1
ATOM 754 N N . ASP A 1 90 ? 17.648 6.796 -4.100 1.00 92.31 90 ASP A N 1
ATOM 755 C CA . ASP A 1 90 ? 18.628 5.785 -3.676 1.00 92.31 90 ASP A CA 1
ATOM 756 C C . ASP A 1 90 ? 18.022 4.683 -2.781 1.00 92.31 90 ASP A C 1
ATOM 758 O O . ASP A 1 90 ? 18.743 3.852 -2.216 1.00 92.31 90 ASP A O 1
ATOM 762 N N . LEU A 1 91 ? 16.698 4.674 -2.603 1.00 96.50 91 LEU A N 1
ATOM 763 C CA . LEU A 1 91 ? 15.986 3.653 -1.840 1.00 96.50 91 LEU A CA 1
ATOM 764 C C . LEU A 1 91 ? 15.405 2.586 -2.761 1.00 96.50 91 LEU A C 1
ATOM 766 O O . LEU A 1 91 ? 15.178 2.794 -3.946 1.00 96.50 91 LEU A O 1
ATOM 770 N N . TYR A 1 92 ? 15.155 1.405 -2.199 1.00 96.44 92 TYR A N 1
ATOM 771 C CA . TYR A 1 92 ? 14.805 0.234 -2.992 1.00 96.44 92 TYR A CA 1
ATOM 772 C C . TYR A 1 92 ? 13.647 -0.544 -2.389 1.00 96.44 92 TYR A C 1
ATOM 774 O O . TYR A 1 92 ? 13.504 -0.632 -1.166 1.00 96.44 92 TYR A O 1
ATOM 782 N N . VAL A 1 93 ? 12.876 -1.179 -3.263 1.00 97.06 93 VAL A N 1
ATOM 783 C CA . VAL A 1 93 ? 11.902 -2.216 -2.924 1.00 97.06 93 VAL A CA 1
ATOM 784 C C . VAL A 1 93 ? 12.225 -3.500 -3.670 1.00 97.06 93 VAL A C 1
ATOM 786 O O . VAL A 1 93 ? 12.866 -3.477 -4.723 1.00 97.06 93 VAL A O 1
ATOM 789 N N . SER A 1 94 ? 11.819 -4.629 -3.100 1.00 95.94 94 SER A N 1
ATOM 790 C CA . SER A 1 94 ? 11.986 -5.934 -3.748 1.00 95.94 94 SER A CA 1
ATOM 791 C C . SER A 1 94 ? 11.024 -6.078 -4.931 1.00 95.94 94 SER A C 1
ATOM 793 O O . SER A 1 94 ? 9.895 -5.589 -4.870 1.00 95.94 94 SER A O 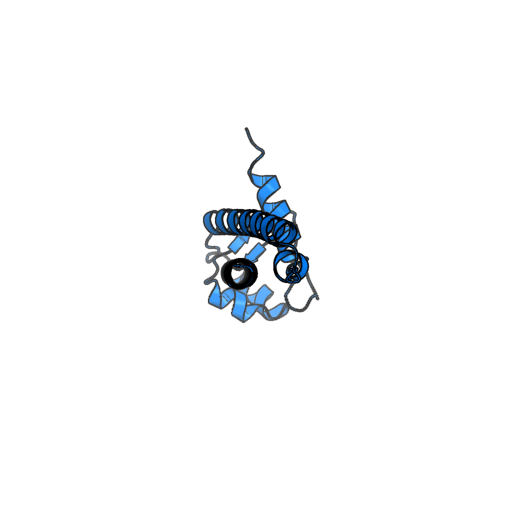1
ATOM 795 N N . THR A 1 95 ? 11.458 -6.753 -5.997 1.00 95.12 95 THR A N 1
ATOM 796 C CA . THR A 1 95 ? 10.572 -7.137 -7.109 1.00 95.12 95 THR A CA 1
ATOM 797 C C . THR A 1 95 ? 9.499 -8.117 -6.637 1.00 95.12 95 THR A C 1
ATOM 799 O O . THR A 1 95 ? 9.685 -8.781 -5.614 1.00 95.12 95 THR A O 1
ATOM 802 N N . ILE A 1 96 ? 8.390 -8.253 -7.381 1.00 90.12 96 ILE A N 1
ATOM 803 C CA . ILE A 1 96 ? 7.314 -9.213 -7.037 1.00 90.12 96 ILE A CA 1
ATOM 804 C C . ILE A 1 96 ? 7.864 -10.624 -6.790 1.00 90.12 96 ILE A C 1
ATOM 806 O O . ILE A 1 96 ? 7.448 -11.303 -5.853 1.00 90.12 96 ILE A O 1
ATOM 810 N N . ASP A 1 97 ? 8.795 -11.076 -7.630 1.00 89.81 97 ASP A N 1
ATOM 811 C CA . ASP A 1 97 ? 9.381 -12.412 -7.524 1.00 89.81 97 ASP A CA 1
ATOM 812 C C . ASP A 1 97 ? 1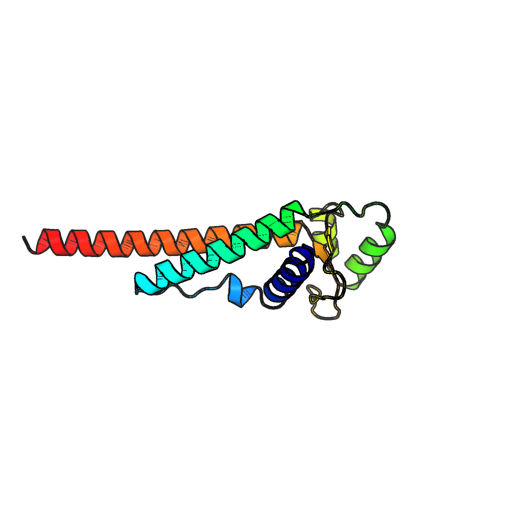0.507 -12.522 -6.477 1.00 89.81 97 ASP A C 1
ATOM 814 O O . ASP A 1 97 ? 11.065 -13.605 -6.286 1.00 89.81 97 ASP A O 1
ATOM 818 N N . GLY A 1 98 ? 10.853 -11.413 -5.814 1.00 91.31 98 GLY A N 1
ATOM 819 C CA . GLY A 1 98 ? 11.875 -11.318 -4.774 1.00 91.31 98 GLY A CA 1
ATOM 820 C C . GLY A 1 98 ? 13.318 -11.490 -5.258 1.00 91.31 98 GLY A C 1
ATOM 821 O O . GLY A 1 98 ? 14.224 -11.554 -4.427 1.00 91.31 98 GLY A O 1
ATOM 822 N N . LYS A 1 99 ? 13.565 -11.590 -6.571 1.00 93.31 99 LYS A N 1
ATOM 823 C CA . LYS A 1 99 ? 14.905 -11.887 -7.109 1.00 93.31 99 LYS A CA 1
ATOM 824 C C . LYS A 1 99 ? 15.779 -10.658 -7.311 1.00 93.31 99 LYS A C 1
ATOM 826 O O . LYS A 1 99 ? 16.995 -10.803 -7.429 1.00 93.31 99 LYS A O 1
ATOM 831 N N . ALA A 1 100 ? 15.190 -9.469 -7.359 1.00 94.88 100 ALA A N 1
ATOM 832 C CA . ALA A 1 100 ? 15.921 -8.224 -7.520 1.00 94.88 100 ALA A CA 1
ATOM 833 C C . ALA A 1 100 ? 15.303 -7.090 -6.705 1.00 94.88 100 ALA A C 1
ATOM 835 O O . ALA A 1 100 ? 14.350 -7.260 -5.943 1.00 94.88 100 ALA A O 1
ATOM 836 N N . LYS A 1 101 ? 15.909 -5.916 -6.856 1.00 96.38 101 LYS A N 1
ATOM 837 C CA . LYS A 1 101 ? 15.447 -4.666 -6.278 1.00 96.38 101 LYS A CA 1
ATOM 838 C C . LYS A 1 101 ? 15.263 -3.632 -7.377 1.00 96.38 101 LYS A C 1
ATOM 840 O O . LYS A 1 101 ? 16.010 -3.635 -8.354 1.00 96.38 101 LYS A O 1
ATOM 845 N N . ARG A 1 102 ? 14.313 -2.729 -7.171 1.00 95.88 102 ARG A N 1
ATOM 846 C CA . ARG A 1 102 ? 14.091 -1.538 -7.996 1.00 95.88 102 ARG A CA 1
ATOM 847 C C . ARG A 1 102 ? 13.925 -0.316 -7.113 1.00 95.88 102 ARG A C 1
ATOM 849 O O . ARG A 1 102 ? 13.484 -0.435 -5.970 1.00 95.88 102 ARG A O 1
ATOM 856 N N . ASN A 1 103 ? 14.274 0.839 -7.652 1.00 96.75 103 ASN A N 1
ATOM 857 C CA . ASN A 1 103 ? 14.146 2.129 -6.988 1.00 96.75 103 ASN A CA 1
ATOM 858 C C . ASN A 1 103 ? 12.949 2.928 -7.523 1.00 96.75 103 ASN A C 1
ATOM 860 O O . ASN A 1 103 ? 12.981 4.146 -7.576 1.00 96.75 103 ASN A O 1
ATOM 864 N N . TRP A 1 104 ? 11.877 2.252 -7.930 1.00 97.56 104 TRP A N 1
ATOM 865 C CA . TRP A 1 104 ? 10.617 2.910 -8.261 1.00 97.56 104 TRP A CA 1
ATOM 866 C C . TRP A 1 104 ? 9.440 2.085 -7.769 1.00 97.56 104 TRP A C 1
ATOM 868 O O . TRP A 1 104 ? 9.588 0.890 -7.506 1.00 97.56 104 TRP A O 1
ATOM 878 N N . LEU A 1 105 ? 8.269 2.708 -7.700 1.00 97.88 105 LEU A N 1
ATOM 879 C CA . LEU A 1 105 ? 6.975 2.065 -7.490 1.00 97.88 105 LEU A CA 1
ATOM 880 C C . LEU A 1 105 ? 6.101 2.230 -8.728 1.00 97.88 105 LEU A C 1
ATOM 882 O O . LEU A 1 105 ? 6.120 3.281 -9.365 1.00 97.88 105 LEU A O 1
ATOM 886 N N . TYR A 1 106 ? 5.337 1.194 -9.058 1.00 98.06 106 TYR A N 1
ATOM 887 C CA . TYR A 1 106 ? 4.330 1.252 -10.113 1.00 98.06 106 TYR A CA 1
ATOM 888 C C . TYR A 1 106 ? 3.059 1.937 -9.580 1.00 98.06 106 TYR A C 1
ATOM 890 O O . TYR A 1 106 ? 2.638 1.650 -8.457 1.00 98.06 106 TYR A O 1
ATOM 898 N N . ASP A 1 107 ? 2.429 2.812 -10.372 1.00 97.94 107 ASP A N 1
ATOM 899 C CA . ASP A 1 107 ? 1.140 3.441 -10.027 1.00 97.94 107 ASP A CA 1
ATOM 900 C C . ASP A 1 107 ? 0.083 2.401 -9.613 1.00 97.94 107 ASP A C 1
ATOM 902 O O . ASP A 1 107 ? -0.553 2.516 -8.563 1.00 97.94 107 ASP A O 1
ATOM 906 N N . SER A 1 108 ? -0.021 1.304 -10.367 1.00 97.31 108 SER A N 1
ATOM 907 C CA . SER A 1 108 ? -0.964 0.218 -10.084 1.00 97.31 108 SER A CA 1
ATOM 908 C C . SER A 1 108 ? -0.758 -0.412 -8.699 1.00 97.31 108 SER A C 1
ATOM 910 O O . SER A 1 108 ? -1.727 -0.734 -8.004 1.00 97.31 108 SER A O 1
ATOM 912 N N . GLU A 1 109 ? 0.490 -0.531 -8.234 1.00 96.19 109 GLU A N 1
ATOM 913 C CA . GLU A 1 109 ? 0.780 -1.004 -6.879 1.00 96.19 109 GLU A CA 1
ATOM 914 C C . GLU A 1 109 ? 0.351 0.001 -5.809 1.00 96.19 109 GLU A C 1
ATOM 916 O O . GLU A 1 109 ? -0.137 -0.402 -4.750 1.00 96.19 109 GLU A O 1
ATOM 921 N N . ILE A 1 110 ? 0.535 1.297 -6.066 1.00 97.38 110 ILE A N 1
ATOM 922 C CA . ILE A 1 110 ? 0.148 2.370 -5.144 1.00 97.38 110 ILE A CA 1
ATOM 923 C C . ILE A 1 110 ? -1.372 2.411 -4.996 1.00 97.38 110 ILE A C 1
ATOM 925 O O . ILE A 1 110 ? -1.880 2.465 -3.871 1.00 97.38 110 ILE A O 1
ATOM 929 N N . ILE A 1 111 ? -2.104 2.299 -6.106 1.00 96.94 111 ILE A N 1
ATOM 930 C CA . ILE A 1 111 ? -3.568 2.210 -6.113 1.00 96.94 111 ILE A CA 1
ATOM 931 C C . ILE A 1 111 ? -4.035 0.977 -5.329 1.00 96.94 111 ILE A C 1
ATOM 933 O O . ILE A 1 111 ? -4.839 1.108 -4.405 1.00 96.94 111 ILE A O 1
ATOM 937 N N . SER A 1 112 ? -3.477 -0.201 -5.623 1.00 96.12 112 SER A N 1
ATOM 938 C CA . SER A 1 112 ? -3.821 -1.455 -4.934 1.00 96.12 112 SER A CA 1
ATOM 939 C C . SER A 1 112 ? -3.589 -1.380 -3.417 1.00 96.12 112 SER A C 1
ATOM 941 O O . SER A 1 112 ? -4.420 -1.812 -2.605 1.00 96.12 112 SER A O 1
ATOM 943 N N . MET A 1 113 ? -2.482 -0.757 -3.007 1.00 96.56 113 MET A N 1
ATOM 944 C CA . MET A 1 113 ? -2.174 -0.520 -1.601 1.00 96.56 113 MET A CA 1
ATOM 945 C C . MET A 1 113 ? -3.184 0.439 -0.956 1.00 96.56 113 MET A C 1
ATOM 947 O O . MET A 1 113 ? -3.684 0.173 0.143 1.00 96.56 113 MET A O 1
ATOM 951 N N . LYS A 1 114 ? -3.539 1.533 -1.641 1.00 96.62 114 LYS A N 1
ATOM 952 C CA . LYS A 1 114 ? -4.536 2.501 -1.163 1.00 96.62 114 LYS A CA 1
ATOM 953 C C . LYS A 1 114 ? -5.895 1.837 -0.943 1.00 96.62 114 LYS A C 1
ATOM 955 O O . LYS A 1 114 ? -6.509 2.034 0.109 1.00 96.62 114 LYS A O 1
ATOM 960 N N . ASP A 1 115 ? -6.332 1.009 -1.884 1.00 96.88 115 ASP A N 1
ATOM 961 C CA . ASP A 1 115 ? -7.597 0.278 -1.798 1.00 96.88 115 ASP A CA 1
ATOM 962 C C . ASP A 1 115 ? -7.599 -0.718 -0.632 1.00 96.88 115 ASP A C 1
ATOM 964 O O . ASP A 1 115 ? -8.576 -0.812 0.120 1.00 96.88 115 ASP A O 1
ATOM 968 N N . SER A 1 116 ? -6.474 -1.402 -0.411 1.00 97.12 116 SER A N 1
ATOM 969 C CA . SER A 1 116 ? -6.290 -2.306 0.729 1.00 97.12 116 SER A CA 1
ATOM 970 C C . SER A 1 116 ? -6.397 -1.570 2.069 1.00 97.12 116 SER A C 1
ATOM 972 O O . SER A 1 116 ? -7.109 -2.023 2.972 1.00 97.12 116 SER A O 1
ATOM 974 N N . VAL A 1 117 ? -5.779 -0.389 2.184 1.00 97.06 117 VAL A N 1
ATOM 975 C CA . VAL A 1 117 ? -5.888 0.477 3.370 1.00 97.06 117 VAL A CA 1
ATOM 976 C C . VAL A 1 117 ? -7.333 0.928 3.597 1.00 97.06 117 VAL A C 1
ATOM 978 O O . VAL A 1 117 ? -7.832 0.859 4.722 1.00 97.06 117 VAL A O 1
ATOM 981 N N . VAL A 1 118 ? -8.047 1.351 2.549 1.00 96.94 118 VAL A N 1
ATOM 982 C CA . VAL A 1 118 ? -9.464 1.747 2.652 1.00 96.94 118 VAL A CA 1
ATOM 983 C C . VAL A 1 118 ? -10.332 0.577 3.113 1.00 96.94 118 VAL A C 1
ATOM 985 O O . VAL A 1 118 ? -11.135 0.733 4.037 1.00 96.94 118 VAL A O 1
ATOM 988 N N . LYS A 1 119 ? -10.137 -0.610 2.533 1.00 97.06 119 LYS A N 1
ATOM 989 C CA . LYS A 1 119 ? -10.854 -1.827 2.926 1.00 97.06 119 LYS A CA 1
ATOM 990 C C . LYS A 1 119 ? -10.623 -2.159 4.398 1.00 97.06 119 LYS A C 1
ATOM 992 O O . LYS A 1 119 ? -11.579 -2.471 5.107 1.00 97.06 119 LYS A O 1
ATOM 997 N N . GLN A 1 120 ? -9.385 -2.055 4.875 1.00 96.94 120 GLN A N 1
ATOM 998 C CA . GLN A 1 120 ? -9.066 -2.316 6.275 1.00 96.94 120 GLN A CA 1
ATOM 999 C C . GLN A 1 120 ? -9.696 -1.280 7.218 1.00 96.94 120 GLN A C 1
ATOM 1001 O O . GLN A 1 120 ? -10.276 -1.652 8.239 1.00 96.94 120 GLN A O 1
ATOM 1006 N N . LYS A 1 121 ? -9.673 0.009 6.852 1.00 97.00 121 LYS A N 1
ATOM 1007 C CA . LYS A 1 121 ? -10.353 1.074 7.613 1.00 97.00 121 LYS A CA 1
ATOM 1008 C C . LYS A 1 121 ? -11.847 0.796 7.760 1.00 97.00 121 LYS A C 1
ATOM 1010 O O . LYS A 1 121 ? -12.396 1.017 8.835 1.00 97.00 121 LYS A O 1
ATOM 1015 N N . ASN A 1 122 ? -12.497 0.313 6.702 1.00 97.31 122 ASN A N 1
ATOM 1016 C CA . ASN A 1 122 ? -13.922 -0.009 6.740 1.00 97.31 122 ASN A CA 1
ATOM 1017 C C . ASN A 1 122 ? -14.210 -1.166 7.704 1.00 97.31 122 ASN A C 1
ATOM 1019 O O . ASN A 1 122 ? -15.049 -0.999 8.580 1.00 97.31 122 ASN A O 1
ATOM 1023 N N . LYS A 1 123 ? -13.427 -2.256 7.665 1.00 96.69 123 LYS A N 1
ATOM 1024 C CA . LYS A 1 123 ? -13.567 -3.362 8.634 1.00 96.69 123 LYS A CA 1
ATOM 1025 C C . LYS A 1 123 ? -13.466 -2.891 10.089 1.00 96.69 123 LYS A C 1
ATOM 1027 O O . LYS A 1 123 ? -14.232 -3.336 10.938 1.00 96.69 123 LYS A O 1
ATOM 1032 N N . ILE A 1 124 ? -12.523 -1.992 10.387 1.00 96.75 124 ILE A N 1
ATOM 1033 C CA . ILE A 1 124 ? -12.353 -1.462 11.746 1.00 96.75 124 ILE A CA 1
ATOM 1034 C C . ILE A 1 124 ? -13.552 -0.595 12.154 1.00 96.75 124 ILE A C 1
ATOM 1036 O O . ILE A 1 124 ? -14.060 -0.737 13.266 1.00 96.75 124 ILE A O 1
ATOM 1040 N N . LYS A 1 125 ? -14.041 0.276 11.261 1.00 96.56 125 LYS A N 1
ATOM 1041 C CA . LYS A 1 125 ? -15.246 1.086 11.515 1.00 96.56 125 LYS A CA 1
ATOM 1042 C C . LYS A 1 125 ? -16.472 0.213 11.769 1.00 96.56 125 LYS A C 1
ATOM 1044 O O . LYS A 1 125 ? -17.216 0.482 12.710 1.00 96.56 125 LYS A O 1
ATOM 1049 N N . ASP A 1 126 ? -16.649 -0.837 10.975 1.00 96.56 126 ASP A N 1
ATOM 1050 C CA . ASP A 1 126 ? -17.744 -1.790 11.143 1.00 96.56 126 ASP A CA 1
ATOM 1051 C C . ASP A 1 126 ? -17.656 -2.473 12.512 1.00 96.56 126 ASP A C 1
ATOM 1053 O O . ASP A 1 126 ? -18.648 -2.521 13.240 1.00 96.56 126 ASP A O 1
ATOM 1057 N N . ARG A 1 127 ? -16.451 -2.879 12.942 1.00 96.12 127 ARG A N 1
ATOM 1058 C CA . ARG A 1 127 ? -16.253 -3.460 14.276 1.00 96.12 127 ARG A CA 1
ATOM 1059 C C . ARG A 1 127 ? -16.593 -2.491 15.411 1.00 96.12 127 ARG A C 1
ATOM 1061 O O . ARG A 1 127 ? -17.249 -2.892 16.371 1.00 96.12 127 ARG A O 1
ATOM 1068 N N . ILE A 1 128 ? -16.178 -1.227 15.314 1.00 95.25 128 ILE A N 1
ATOM 1069 C CA . ILE A 1 128 ? -16.534 -0.198 16.308 1.00 95.25 128 ILE A CA 1
ATOM 1070 C C . ILE A 1 128 ? -18.059 -0.050 16.393 1.00 95.25 128 ILE A C 1
ATOM 1072 O O . ILE A 1 128 ? -18.621 -0.031 17.490 1.00 95.25 128 ILE A O 1
ATOM 1076 N N . ASN A 1 129 ? -18.740 0.001 15.245 1.00 94.56 129 ASN A N 1
ATOM 1077 C CA . ASN A 1 129 ? -20.197 0.099 15.191 1.00 94.56 129 ASN A CA 1
ATOM 1078 C C . ASN A 1 129 ? -20.877 -1.110 15.853 1.00 94.56 129 ASN A C 1
ATOM 1080 O O . ASN A 1 129 ? -21.796 -0.926 16.651 1.00 94.56 129 ASN A O 1
ATOM 1084 N N . GLU A 1 130 ? -20.405 -2.333 15.595 1.00 94.88 130 GLU A N 1
ATOM 1085 C CA . GLU A 1 130 ? -20.921 -3.546 16.244 1.00 94.88 130 GLU A CA 1
ATOM 1086 C C . GLU A 1 130 ? -20.798 -3.496 17.772 1.00 94.88 130 GLU A C 1
ATOM 1088 O O . GLU A 1 130 ? -21.738 -3.865 18.481 1.00 94.88 130 GLU A O 1
ATOM 1093 N N . ILE A 1 131 ? -19.648 -3.051 18.290 1.00 93.25 131 ILE A N 1
ATOM 1094 C CA . ILE A 1 131 ? -19.424 -2.931 19.737 1.00 93.25 131 ILE A CA 1
ATOM 1095 C C . ILE A 1 131 ? -20.394 -1.904 20.328 1.00 93.25 131 ILE A C 1
ATOM 1097 O O . ILE A 1 131 ? -21.080 -2.201 21.308 1.00 93.25 131 ILE A O 1
ATOM 1101 N N . ASN A 1 132 ? -20.516 -0.731 19.704 1.00 90.94 132 ASN A N 1
ATOM 1102 C CA . ASN A 1 132 ? -21.412 0.329 20.165 1.00 90.94 132 ASN A CA 1
ATOM 1103 C C . ASN A 1 132 ? -22.882 -0.119 20.192 1.00 90.94 132 ASN A C 1
ATOM 1105 O O . ASN A 1 132 ? -23.593 0.156 21.161 1.00 90.94 132 ASN A O 1
ATOM 1109 N N . VAL A 1 133 ? -23.334 -0.864 19.176 1.00 91.44 133 VAL A N 1
ATOM 1110 C CA . VAL A 1 133 ? -24.692 -1.434 19.135 1.00 91.44 133 VAL A CA 1
ATOM 1111 C C . VAL A 1 133 ? -24.905 -2.440 20.267 1.00 91.44 133 VAL A C 1
ATOM 1113 O O . VAL A 1 133 ? -25.919 -2.368 20.963 1.00 91.44 133 VAL A O 1
ATOM 1116 N N . LYS A 1 134 ? -23.948 -3.347 20.509 1.00 89.06 134 LYS A N 1
ATOM 1117 C CA . LYS A 1 134 ? -24.035 -4.325 21.610 1.00 89.06 134 LYS A CA 1
ATOM 1118 C C . LYS A 1 134 ? -24.133 -3.641 22.973 1.00 89.06 134 LYS A C 1
ATOM 1120 O O . LYS A 1 134 ? -24.963 -4.033 23.796 1.00 89.06 134 LYS A O 1
ATOM 1125 N N . VAL A 1 135 ? -23.327 -2.604 23.204 1.00 86.81 135 VAL A N 1
ATOM 1126 C CA . VAL A 1 135 ? -23.369 -1.805 24.439 1.00 86.81 135 VAL A CA 1
ATOM 1127 C C . VAL A 1 135 ? -24.731 -1.123 24.593 1.00 86.81 135 VAL A C 1
ATOM 1129 O O . VAL A 1 135 ? -25.339 -1.219 25.658 1.00 86.81 135 VAL A O 1
ATOM 1132 N N . GLY A 1 136 ? -25.257 -0.512 23.528 1.00 84.25 136 GLY A N 1
ATOM 1133 C CA . GLY A 1 136 ? -26.579 0.121 23.535 1.00 84.25 136 GLY A CA 1
ATOM 1134 C C . GLY A 1 136 ? -27.718 -0.846 23.878 1.00 84.25 136 GLY A C 1
ATOM 1135 O O . GLY A 1 136 ? -28.541 -0.535 24.737 1.00 84.25 136 GLY A O 1
ATOM 1136 N N . ILE A 1 137 ? -27.732 -2.040 23.273 1.00 86.94 137 ILE A N 1
ATOM 1137 C CA . ILE A 1 137 ? -28.711 -3.098 23.585 1.00 86.94 137 ILE A CA 1
ATOM 1138 C C . ILE A 1 137 ? -28.599 -3.523 25.052 1.00 86.94 137 ILE A C 1
ATOM 1140 O O . ILE A 1 137 ? -29.608 -3.647 25.741 1.00 86.94 137 ILE A O 1
ATOM 1144 N N . SER A 1 138 ? -27.374 -3.705 25.546 1.00 85.62 138 SER A N 1
ATOM 1145 C CA . SER A 1 138 ? -27.128 -4.134 26.928 1.00 85.62 138 SER A CA 1
ATOM 1146 C C . SER A 1 138 ? -27.648 -3.105 27.935 1.00 85.62 138 SER A C 1
ATOM 1148 O O . SER A 1 138 ? -28.295 -3.468 28.910 1.00 85.62 138 SER A O 1
ATOM 1150 N N . ILE A 1 139 ? -27.433 -1.813 27.670 1.00 85.62 139 ILE A N 1
ATOM 1151 C CA . ILE A 1 139 ? -27.959 -0.719 28.499 1.00 85.62 139 ILE A CA 1
ATOM 1152 C C . ILE A 1 139 ? -29.492 -0.670 28.448 1.00 85.62 139 ILE A C 1
ATOM 1154 O O . ILE A 1 139 ? -30.123 -0.432 29.475 1.00 85.62 139 ILE A O 1
ATOM 1158 N N . ALA A 1 140 ? -30.095 -0.891 27.278 1.00 86.06 140 ALA A N 1
ATOM 1159 C CA . ALA A 1 140 ? -31.549 -0.891 27.126 1.00 86.06 140 ALA A CA 1
ATOM 1160 C C . ALA A 1 140 ? -32.225 -2.051 27.877 1.00 86.06 140 ALA A C 1
ATOM 1162 O O . ALA A 1 140 ? -33.301 -1.851 28.422 1.00 86.06 140 ALA A O 1
ATOM 1163 N N . LEU A 1 141 ? -31.592 -3.230 27.932 1.00 84.19 141 LEU A N 1
ATOM 1164 C CA . LEU A 1 141 ? -32.100 -4.416 28.641 1.00 84.19 141 LEU A CA 1
ATOM 1165 C C . LEU A 1 141 ? -31.902 -4.371 30.166 1.00 84.19 141 LEU A C 1
ATOM 1167 O O . LEU A 1 141 ? -32.500 -5.170 30.880 1.00 84.19 141 LEU A O 1
ATOM 1171 N N . LEU A 1 142 ? -31.041 -3.479 30.666 1.00 81.44 142 LEU A N 1
ATOM 1172 C CA . LEU A 1 142 ? -30.845 -3.235 32.102 1.00 81.44 142 LEU A CA 1
ATOM 1173 C C . LEU A 1 142 ? -31.862 -2.237 32.687 1.00 81.44 142 LEU A C 1
ATOM 1175 O O . LEU A 1 142 ? -31.834 -1.987 33.893 1.00 81.44 142 LEU A O 1
ATOM 1179 N N . ARG A 1 143 ? -32.708 -1.638 31.842 1.00 53.78 143 ARG A N 1
ATOM 1180 C CA . ARG A 1 143 ? -33.820 -0.763 32.232 1.00 53.78 143 ARG A CA 1
ATOM 1181 C C . ARG A 1 143 ? -35.128 -1.537 32.246 1.00 53.78 143 ARG A C 1
ATOM 1183 O O . ARG A 1 143 ? -35.955 -1.202 33.119 1.00 53.78 143 ARG A O 1
#

Radius of gyration: 19.42 Å; Cα contacts (8 Å, |Δi|>4): 151; chains: 1; bounding box: 52×37×56 Å